Protein AF-A0A2A2S150-F1 (afdb_monomer)

Sequence (73 aa):
MEANGGFSIIKNEHALPGLFVIPRWDEEIYGRLQKSDEMMACENCGLALKKPFDVNSRECPSCGHVKWTLGVY

pLDDT: mean 88.81, std 10.24, range [43.38, 96.94]

Structure (mmCIF, N/CA/C/O backbone):
data_AF-A0A2A2S150-F1
#
_entry.id   AF-A0A2A2S150-F1
#
loop_
_atom_site.group_PDB
_atom_site.id
_atom_site.type_symbol
_atom_site.label_atom_id
_atom_site.label_alt_id
_atom_site.label_comp_id
_atom_site.label_asym_id
_atom_site.label_entity_id
_atom_site.label_seq_id
_atom_site.pdbx_PDB_ins_code
_atom_site.Cartn_x
_atom_site.Cartn_y
_atom_site.Cartn_z
_atom_site.occupancy
_atom_site.B_iso_or_equiv
_atom_site.auth_seq_id
_atom_site.auth_comp_id
_atom_site.auth_asym_id
_atom_site.auth_atom_id
_atom_site.pdbx_PDB_model_num
ATOM 1 N N . MET A 1 1 ? 16.372 -32.718 9.477 1.00 43.38 1 MET A N 1
ATOM 2 C CA . MET A 1 1 ? 16.367 -31.288 9.100 1.00 43.38 1 MET A CA 1
ATOM 3 C C . MET A 1 1 ? 14.957 -30.783 9.325 1.00 43.38 1 MET A C 1
ATOM 5 O O . MET A 1 1 ? 14.026 -31.460 8.912 1.00 43.38 1 MET A O 1
ATOM 9 N N . GLU A 1 2 ? 14.816 -29.738 10.132 1.00 47.69 2 GLU A N 1
ATOM 10 C CA . GLU A 1 2 ? 13.626 -29.480 10.948 1.00 47.69 2 GLU A CA 1
ATOM 11 C C . GLU A 1 2 ? 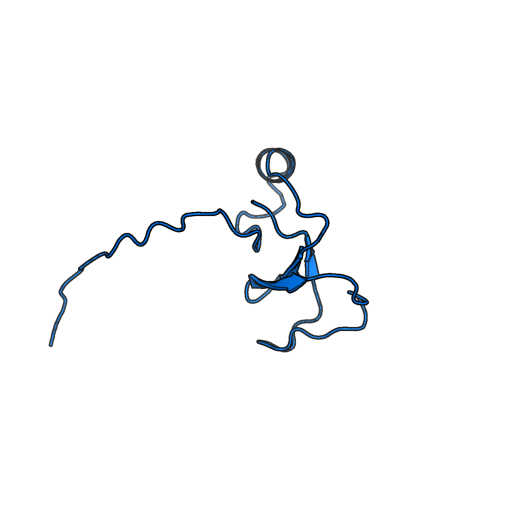12.387 -29.076 10.139 1.00 47.69 2 GLU A C 1
ATOM 13 O O . GLU A 1 2 ? 12.365 -28.047 9.474 1.00 47.69 2 GLU A O 1
ATOM 18 N N . ALA A 1 3 ? 11.336 -29.889 10.256 1.00 57.44 3 ALA A N 1
ATOM 19 C CA . ALA A 1 3 ? 9.960 -29.556 9.913 1.00 57.44 3 ALA A CA 1
ATOM 20 C C . ALA A 1 3 ? 9.189 -29.327 11.222 1.00 57.44 3 ALA A C 1
ATOM 22 O O . ALA A 1 3 ? 8.362 -30.144 11.618 1.00 57.44 3 ALA A O 1
ATOM 23 N N . ASN A 1 4 ? 9.522 -28.261 11.951 1.00 67.50 4 ASN A N 1
ATOM 24 C CA . ASN A 1 4 ? 8.779 -27.879 13.148 1.00 67.50 4 ASN A CA 1
ATOM 25 C C . ASN A 1 4 ? 7.957 -26.629 12.819 1.00 67.50 4 ASN A C 1
ATOM 27 O O . ASN A 1 4 ? 8.506 -25.542 12.658 1.00 67.50 4 ASN A O 1
ATOM 31 N N . GLY A 1 5 ? 6.647 -26.807 12.635 1.00 72.69 5 GLY A N 1
ATOM 32 C CA . GLY A 1 5 ? 5.685 -25.761 12.268 1.00 72.69 5 GLY A CA 1
ATOM 33 C C . GLY A 1 5 ? 5.363 -24.809 13.421 1.00 72.69 5 GLY A C 1
ATOM 34 O O . GLY A 1 5 ? 4.196 -24.601 13.744 1.00 72.69 5 GLY A O 1
ATOM 35 N N . GLY A 1 6 ? 6.388 -24.268 14.077 1.00 77.56 6 GLY A N 1
ATOM 36 C CA . GLY A 1 6 ? 6.224 -23.292 15.144 1.00 77.56 6 GLY A CA 1
ATOM 37 C C . GLY A 1 6 ? 5.723 -21.965 14.582 1.00 77.56 6 GLY A C 1
ATOM 38 O O . GLY A 1 6 ? 6.450 -21.275 13.872 1.00 77.56 6 GLY A O 1
ATOM 39 N N . PHE A 1 7 ? 4.487 -21.598 14.914 1.00 79.81 7 PHE A N 1
ATOM 40 C CA . PHE A 1 7 ? 3.954 -20.269 14.632 1.00 79.81 7 PHE A CA 1
ATOM 41 C C . PHE A 1 7 ? 4.172 -19.366 15.845 1.00 79.81 7 PHE A C 1
ATOM 43 O O . PHE A 1 7 ? 3.738 -19.684 16.952 1.00 79.81 7 PHE A O 1
ATOM 50 N N . SER A 1 8 ? 4.808 -18.218 15.623 1.00 81.12 8 SER A N 1
ATOM 51 C CA . SER A 1 8 ? 4.929 -17.160 16.626 1.00 81.12 8 SER A CA 1
ATOM 52 C C . SER A 1 8 ? 3.911 -16.067 16.330 1.00 81.12 8 SER A C 1
ATOM 54 O O . SER A 1 8 ? 3.894 -15.508 15.236 1.00 81.12 8 SER A O 1
ATOM 56 N N . ILE A 1 9 ? 3.072 -15.746 17.314 1.00 82.12 9 ILE A N 1
ATOM 57 C CA . ILE A 1 9 ? 2.142 -14.618 17.230 1.00 82.12 9 ILE A CA 1
ATOM 58 C C . ILE A 1 9 ? 2.835 -13.402 17.835 1.00 82.12 9 ILE A C 1
ATOM 60 O O . ILE A 1 9 ? 3.009 -13.319 19.050 1.00 82.12 9 ILE A O 1
ATOM 64 N N . ILE A 1 10 ? 3.213 -12.449 16.988 1.00 82.31 10 ILE A N 1
ATOM 65 C CA . ILE A 1 10 ? 3.705 -11.143 17.425 1.00 82.31 10 ILE A CA 1
ATOM 66 C C . ILE A 1 10 ? 2.527 -10.174 17.397 1.00 82.31 10 ILE A C 1
ATOM 68 O O . ILE A 1 10 ? 1.947 -9.920 16.342 1.00 82.31 10 ILE A O 1
ATOM 72 N N . LYS A 1 11 ? 2.146 -9.650 18.563 1.00 79.62 11 LYS A N 1
ATOM 73 C CA . LYS A 1 11 ? 1.130 -8.598 18.647 1.00 79.62 11 LYS A CA 1
ATOM 74 C C . LYS A 1 11 ? 1.794 -7.262 18.338 1.00 79.62 11 LYS A C 1
ATOM 76 O O . LYS A 1 11 ? 2.692 -6.853 19.064 1.00 79.62 11 LYS A O 1
ATOM 81 N N . ASN A 1 12 ? 1.331 -6.587 17.291 1.00 80.81 12 ASN A N 1
ATOM 82 C CA . ASN A 1 12 ? 1.602 -5.164 17.130 1.00 80.81 12 ASN A CA 1
ATOM 83 C C . ASN A 1 12 ? 0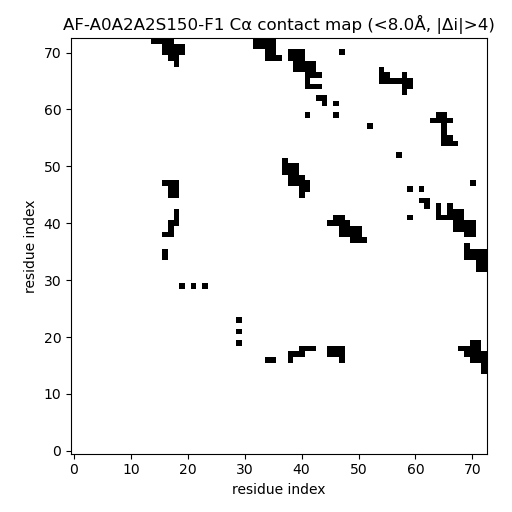.674 -4.383 18.062 1.00 80.81 12 ASN A C 1
ATOM 85 O O . ASN A 1 12 ? -0.537 -4.591 18.040 1.00 80.81 12 ASN A O 1
ATOM 89 N N . GLU A 1 13 ? 1.241 -3.488 18.868 1.00 81.75 13 GLU A N 1
ATOM 90 C CA . GLU A 1 13 ? 0.472 -2.627 19.779 1.00 81.75 13 GLU A CA 1
ATOM 91 C C . GLU A 1 13 ? -0.406 -1.625 19.013 1.00 81.75 13 GLU A C 1
ATOM 93 O O . GLU A 1 13 ? -1.484 -1.256 19.476 1.00 81.75 13 GLU A O 1
ATOM 98 N N . HIS A 1 14 ? 0.021 -1.237 17.806 1.00 84.31 14 HIS A N 1
ATOM 99 C CA . HIS A 1 14 ? -0.692 -0.310 16.933 1.00 84.31 14 HIS A CA 1
ATOM 100 C C . HIS A 1 14 ? -0.810 -0.878 15.516 1.00 84.31 14 HIS A C 1
ATOM 102 O O . HIS A 1 14 ? 0.180 -1.326 14.933 1.00 84.31 14 HIS A O 1
ATOM 108 N N . ALA A 1 15 ? -2.018 -0.838 14.949 1.00 83.00 15 ALA A N 1
ATOM 109 C CA . ALA A 1 15 ? -2.237 -1.171 13.546 1.00 83.00 15 ALA A CA 1
ATOM 110 C C . ALA A 1 15 ? -1.512 -0.148 12.656 1.00 83.00 15 ALA A C 1
ATOM 112 O O . ALA A 1 15 ? -1.695 1.062 12.807 1.00 83.00 15 ALA A O 1
ATOM 113 N N . LEU A 1 16 ? -0.672 -0.639 11.744 1.00 88.88 16 LEU A N 1
ATOM 114 C CA . LEU A 1 16 ? 0.042 0.190 10.778 1.00 88.88 16 LEU A CA 1
ATOM 115 C C . LEU A 1 16 ? -0.677 0.115 9.430 1.00 88.88 16 LEU A C 1
ATOM 117 O O . LEU A 1 16 ? -0.986 -0.991 8.986 1.00 88.88 16 LEU A O 1
ATOM 121 N N . PRO A 1 17 ? -0.911 1.253 8.759 1.00 92.69 17 PRO A N 1
ATOM 122 C CA . PRO A 1 17 ? -1.581 1.247 7.473 1.00 92.69 17 PRO A CA 1
ATOM 123 C C . PRO A 1 17 ? -0.673 0.627 6.408 1.00 92.69 17 PRO A C 1
ATOM 125 O O . PRO A 1 17 ? 0.507 0.974 6.299 1.00 92.69 17 PRO A O 1
ATOM 128 N N . GLY A 1 18 ? -1.231 -0.273 5.604 1.00 93.56 18 GLY A N 1
ATOM 129 C CA . GLY A 1 18 ? -0.482 -1.062 4.628 1.00 93.56 18 GLY A CA 1
ATOM 130 C C . GLY A 1 18 ? -1.244 -1.306 3.331 1.00 93.56 18 GLY A C 1
ATO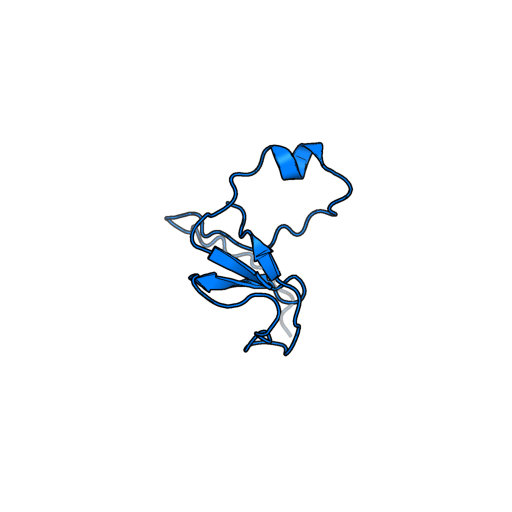M 131 O O . GLY A 1 18 ? -2.249 -0.659 3.043 1.00 93.56 18 GLY A O 1
ATOM 132 N N . LEU A 1 19 ? -0.744 -2.231 2.513 1.00 95.19 19 LEU A N 1
ATOM 133 C CA . LEU A 1 19 ? -1.393 -2.599 1.257 1.00 95.19 19 LEU A CA 1
ATOM 134 C C . LEU A 1 19 ? -2.686 -3.379 1.515 1.00 95.19 19 LEU A C 1
ATOM 136 O O . LEU A 1 19 ? -2.689 -4.375 2.234 1.00 95.19 19 LEU A O 1
ATOM 140 N N . PHE A 1 20 ? -3.764 -2.974 0.849 1.00 94.50 20 PHE A N 1
ATOM 141 C CA . PHE A 1 20 ? -4.963 -3.794 0.740 1.00 94.50 20 PHE A CA 1
ATOM 142 C C . PHE A 1 20 ? -4.693 -4.979 -0.195 1.00 94.50 20 PHE A C 1
ATOM 144 O O . PHE A 1 20 ? -4.543 -4.797 -1.402 1.00 94.50 20 PHE A O 1
ATOM 151 N N . VAL A 1 21 ? -4.595 -6.184 0.368 1.00 91.31 21 VAL A N 1
ATOM 152 C CA . VAL A 1 21 ? -4.230 -7.408 -0.375 1.00 91.31 21 VAL A CA 1
ATOM 153 C C . VAL A 1 21 ? -5.427 -8.170 -0.942 1.00 91.31 21 VAL A C 1
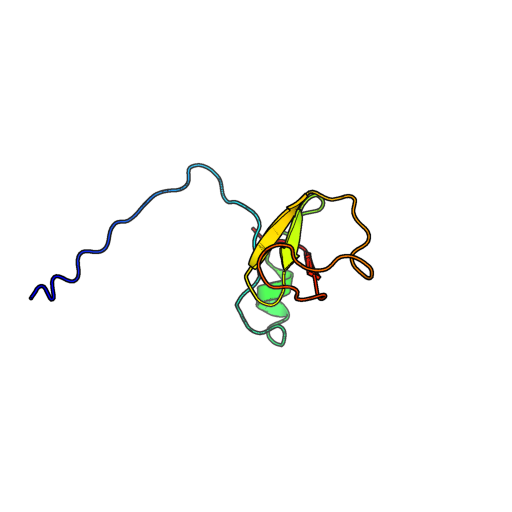ATOM 155 O O . VAL A 1 21 ? -5.255 -9.059 -1.773 1.00 91.31 21 VAL A O 1
ATOM 158 N N . ILE A 1 22 ? -6.641 -7.845 -0.496 1.00 91.25 22 ILE A N 1
ATOM 159 C CA . ILE A 1 22 ? -7.863 -8.445 -1.034 1.00 91.25 22 ILE A CA 1
ATOM 160 C C . ILE A 1 22 ? -8.131 -7.828 -2.416 1.00 91.25 22 ILE A C 1
ATOM 162 O O . ILE A 1 22 ? -7.840 -6.647 -2.628 1.00 91.25 22 ILE A O 1
ATOM 166 N N . PRO A 1 23 ? -8.647 -8.590 -3.394 1.00 89.56 23 PRO A N 1
ATOM 167 C CA . PRO A 1 23 ? -8.811 -8.051 -4.733 1.00 89.56 23 PRO A CA 1
ATOM 168 C C . PRO A 1 23 ? -9.800 -6.876 -4.756 1.00 89.56 23 PRO A C 1
ATOM 170 O O . PRO A 1 23 ? -10.866 -6.920 -4.144 1.00 89.56 23 PRO A O 1
ATOM 173 N N . ARG A 1 24 ? -9.463 -5.824 -5.513 1.00 86.19 24 ARG A N 1
ATOM 174 C CA . ARG A 1 24 ? -10.207 -4.550 -5.514 1.00 86.19 24 ARG A CA 1
ATOM 175 C C . ARG A 1 24 ? -11.633 -4.617 -6.058 1.00 86.19 24 ARG A C 1
ATOM 177 O O . ARG A 1 24 ? -12.377 -3.667 -5.862 1.00 86.19 24 ARG A O 1
ATOM 184 N N . TRP A 1 25 ? -12.007 -5.704 -6.733 1.00 89.38 25 TRP A N 1
ATOM 185 C CA . TRP A 1 25 ? -13.387 -5.920 -7.181 1.00 89.38 25 TRP A CA 1
ATOM 186 C C . TRP A 1 25 ? -14.377 -6.077 -6.019 1.00 89.38 25 TRP A C 1
ATOM 188 O O . TRP A 1 25 ? -15.581 -5.970 -6.219 1.00 89.38 25 TRP A O 1
ATOM 198 N N . ASP A 1 26 ? -13.873 -6.303 -4.805 1.00 90.56 26 ASP A N 1
ATOM 199 C CA . ASP A 1 26 ? -14.662 -6.393 -3.591 1.00 90.56 26 ASP A CA 1
ATOM 200 C C . ASP A 1 26 ? -14.723 -4.999 -2.971 1.00 90.56 26 ASP A C 1
ATOM 202 O O . ASP A 1 26 ? -14.049 -4.654 -1.993 1.00 90.56 26 ASP A O 1
ATOM 206 N N . GLU A 1 27 ? -15.487 -4.147 -3.650 1.00 91.38 27 GLU A N 1
ATOM 207 C CA . GLU A 1 27 ? -15.665 -2.748 -3.276 1.00 91.38 27 GLU A CA 1
ATOM 208 C C . GLU 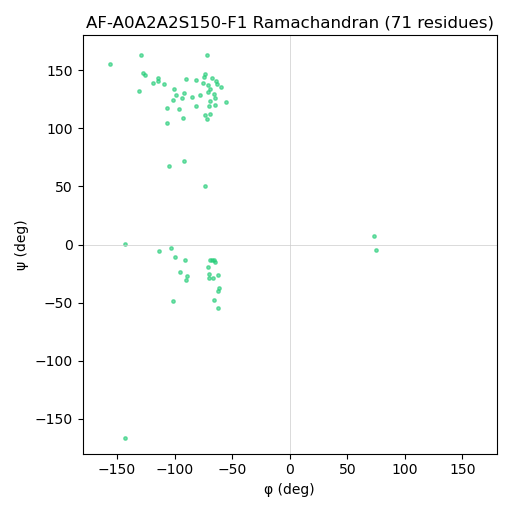A 1 27 ? -16.329 -2.616 -1.901 1.00 91.38 27 GLU A C 1
ATOM 210 O O . GLU A 1 27 ? -16.087 -1.638 -1.194 1.00 91.38 27 GLU A O 1
ATOM 215 N N . GLU A 1 28 ? -17.113 -3.619 -1.488 1.00 94.50 28 GLU A N 1
ATOM 216 C CA . GLU A 1 28 ? -17.725 -3.672 -0.164 1.00 94.50 28 GLU A CA 1
ATOM 217 C C . GLU A 1 28 ? -16.653 -3.729 0.929 1.00 94.50 28 GLU A C 1
ATOM 219 O O . GLU A 1 28 ? -16.644 -2.888 1.835 1.00 94.50 28 GLU A O 1
ATOM 224 N N . ILE A 1 29 ? -15.730 -4.694 0.848 1.00 92.44 29 ILE A N 1
ATOM 225 C CA . ILE A 1 29 ? -14.659 -4.830 1.838 1.00 92.44 29 ILE A CA 1
ATOM 226 C C . ILE A 1 29 ? -13.731 -3.617 1.771 1.00 92.44 29 ILE A C 1
ATOM 228 O O . ILE A 1 29 ? -13.434 -3.010 2.802 1.00 92.44 29 ILE A O 1
ATOM 232 N N . TYR A 1 30 ? -13.305 -3.221 0.570 1.00 91.62 30 TYR A N 1
ATOM 233 C CA . TYR A 1 30 ? -12.401 -2.083 0.414 1.00 91.62 30 TYR A CA 1
ATOM 234 C C . TYR A 1 30 ? -13.015 -0.777 0.939 1.00 91.62 30 TYR A C 1
ATOM 236 O O . TYR A 1 30 ? -12.328 0.044 1.554 1.00 91.62 30 TYR A O 1
ATOM 244 N N . GLY A 1 31 ? -14.319 -0.577 0.739 1.00 92.12 31 GLY A N 1
ATOM 245 C CA . GLY A 1 31 ? -15.066 0.581 1.218 1.00 92.12 31 GLY A CA 1
ATOM 246 C C . GLY A 1 31 ? -15.079 0.699 2.742 1.00 92.12 31 GLY A C 1
ATOM 247 O O . GLY A 1 31 ? -14.892 1.801 3.257 1.00 92.12 31 GLY A O 1
ATOM 248 N N . ARG A 1 32 ? -15.215 -0.429 3.451 1.00 93.81 32 ARG A N 1
ATOM 249 C CA . ARG A 1 32 ? -15.289 -0.492 4.923 1.00 93.81 32 ARG A CA 1
ATOM 250 C C . ARG A 1 32 ? -13.976 -0.172 5.634 1.00 93.81 32 ARG A C 1
ATOM 252 O O . ARG A 1 32 ? -14.011 0.254 6.785 1.00 93.81 32 ARG A O 1
ATOM 259 N N . LEU A 1 33 ? -12.835 -0.379 4.981 1.00 92.31 33 LEU A N 1
ATOM 260 C CA . LEU A 1 33 ? -11.534 -0.140 5.603 1.00 92.31 33 LEU A CA 1
ATOM 261 C C . LEU A 1 33 ? -11.207 1.352 5.695 1.00 92.31 33 LEU A C 1
ATOM 263 O O . LEU A 1 33 ? -11.403 2.116 4.740 1.00 92.31 33 LEU A O 1
ATOM 267 N N . GLN A 1 34 ? -10.644 1.755 6.834 1.00 94.06 34 GLN A N 1
ATOM 268 C CA . GLN A 1 34 ? -10.141 3.107 7.032 1.00 94.06 34 GLN A CA 1
ATOM 269 C C . GLN A 1 34 ? -8.895 3.315 6.166 1.00 94.06 34 GLN A C 1
ATOM 271 O O . GLN A 1 34 ? -7.917 2.577 6.272 1.00 94.06 34 GLN A O 1
ATOM 276 N N . LYS A 1 35 ? -8.926 4.339 5.309 1.00 94.56 35 LYS A N 1
ATOM 277 C CA . LYS A 1 35 ? -7.786 4.731 4.472 1.00 94.56 35 LYS A CA 1
ATOM 278 C C . LYS A 1 35 ? -6.939 5.759 5.220 1.00 94.56 35 LYS A C 1
ATOM 280 O O . LYS A 1 35 ? -7.475 6.602 5.929 1.00 94.56 35 LYS A O 1
ATOM 285 N N . SER A 1 36 ? -5.624 5.678 5.071 1.00 94.31 36 SER A N 1
ATOM 286 C CA . SER A 1 36 ? -4.678 6.599 5.693 1.00 94.31 36 SER A CA 1
ATOM 287 C C . SER A 1 36 ? -4.498 7.856 4.846 1.00 94.31 36 SER A C 1
ATOM 289 O O . SER A 1 36 ? -4.129 7.784 3.670 1.00 94.31 36 SER A O 1
ATOM 291 N N . ASP A 1 37 ? -4.685 9.022 5.457 1.00 92.31 37 ASP A N 1
ATOM 292 C CA . ASP A 1 37 ? -4.368 10.306 4.829 1.00 92.31 37 ASP A CA 1
ATOM 293 C C . ASP A 1 37 ? -2.854 10.518 4.687 1.00 92.31 37 ASP A C 1
ATOM 295 O O . ASP A 1 37 ? -2.399 11.134 3.720 1.00 92.31 37 ASP A O 1
ATOM 299 N N . GLU A 1 38 ? -2.060 9.934 5.585 1.00 94.06 38 GLU A N 1
ATOM 300 C CA . GLU A 1 38 ? -0.617 10.172 5.694 1.00 94.06 38 GLU A CA 1
ATOM 301 C C . GLU A 1 38 ? 0.239 9.143 4.953 1.00 94.06 38 GLU A C 1
ATOM 303 O O . GLU A 1 38 ? 1.377 9.447 4.601 1.00 94.06 38 GLU A O 1
ATOM 308 N N . MET A 1 39 ? -0.275 7.935 4.707 1.00 94.88 39 MET A N 1
ATOM 309 C CA . MET A 1 39 ? 0.528 6.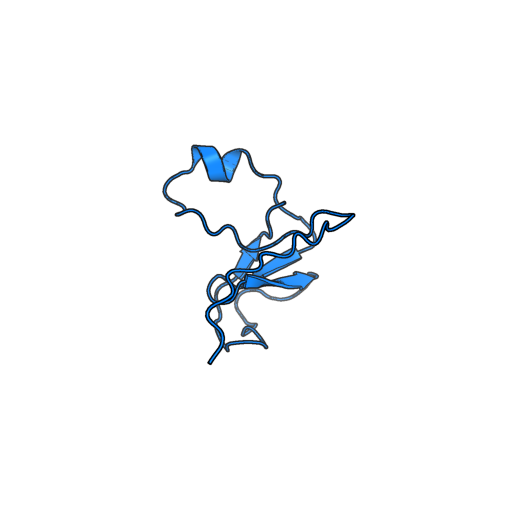808 4.222 1.00 94.88 39 MET A CA 1
ATOM 310 C C . MET A 1 39 ? 0.064 6.306 2.852 1.00 94.88 39 MET A C 1
ATOM 312 O O . MET A 1 39 ? -1.128 6.158 2.584 1.00 94.88 39 MET A O 1
ATOM 316 N N . MET A 1 40 ? 1.032 5.996 1.992 1.00 95.56 40 MET A N 1
ATOM 317 C CA . MET A 1 40 ? 0.836 5.298 0.720 1.00 95.56 40 MET A CA 1
ATOM 318 C C . MET A 1 40 ? 1.527 3.942 0.770 1.00 95.56 40 MET A C 1
ATOM 320 O O . MET A 1 40 ? 2.651 3.860 1.255 1.00 95.56 40 MET A O 1
ATOM 324 N N . ALA A 1 41 ? 0.904 2.911 0.213 1.00 95.56 41 ALA A N 1
ATOM 325 C CA . ALA A 1 41 ? 1.471 1.580 0.055 1.00 95.56 41 ALA A CA 1
ATOM 326 C C . ALA A 1 41 ? 1.774 1.283 -1.420 1.00 95.56 41 ALA A C 1
ATOM 328 O O . ALA A 1 41 ? 0.982 1.600 -2.308 1.00 95.56 41 ALA A O 1
ATOM 329 N N . CYS A 1 42 ? 2.922 0.662 -1.686 1.00 95.62 42 CYS A N 1
ATOM 330 C CA . CYS A 1 42 ? 3.259 0.135 -3.007 1.00 95.62 42 CYS A CA 1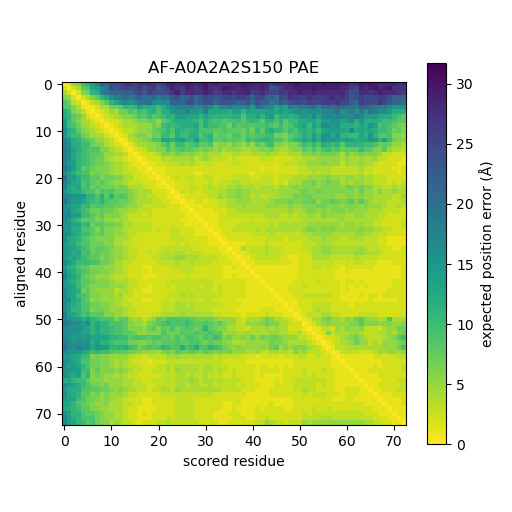
ATOM 331 C C . CYS A 1 42 ? 2.318 -1.022 -3.366 1.00 95.62 42 CYS A C 1
ATOM 333 O O . CYS A 1 42 ? 2.202 -1.971 -2.591 1.00 95.62 42 CYS A O 1
ATOM 335 N N . GLU A 1 43 ? 1.706 -0.988 -4.552 1.00 94.75 43 GLU A N 1
ATOM 336 C CA . GLU A 1 43 ? 0.763 -2.033 -4.991 1.00 94.75 43 GLU A CA 1
ATOM 337 C C . GLU A 1 43 ? 1.425 -3.389 -5.278 1.00 94.75 43 GLU A C 1
ATOM 339 O O . GLU A 1 43 ? 0.732 -4.393 -5.405 1.00 94.75 43 GLU A O 1
ATOM 344 N N . ASN A 1 44 ? 2.757 -3.429 -5.367 1.00 95.19 44 ASN A N 1
ATOM 345 C CA . ASN A 1 44 ? 3.507 -4.641 -5.691 1.00 95.19 44 ASN A CA 1
ATOM 346 C C . ASN A 1 44 ? 4.138 -5.317 -4.464 1.00 95.19 44 ASN A C 1
ATOM 348 O O . ASN A 1 44 ? 4.019 -6.526 -4.305 1.00 95.19 44 ASN A O 1
ATOM 352 N N . CYS A 1 45 ? 4.828 -4.562 -3.600 1.00 95.31 45 CYS A N 1
ATOM 353 C CA . CYS A 1 45 ? 5.544 -5.137 -2.450 1.00 95.31 45 CYS A CA 1
ATOM 354 C C . CYS A 1 45 ? 4.975 -4.738 -1.084 1.00 95.31 45 CYS A C 1
ATOM 356 O O . CYS A 1 45 ? 5.464 -5.205 -0.060 1.00 95.31 45 CYS A O 1
ATOM 358 N N . GLY A 1 46 ? 3.984 -3.846 -1.047 1.00 94.81 46 GLY A N 1
ATOM 359 C 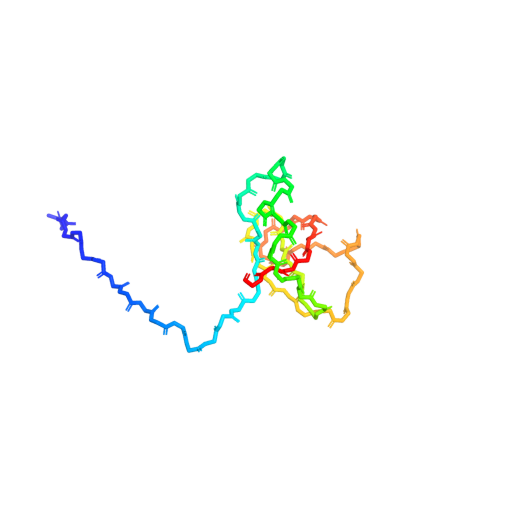CA . GLY A 1 46 ? 3.353 -3.403 0.192 1.00 94.81 46 GLY A CA 1
ATOM 360 C C . GLY A 1 46 ? 4.179 -2.461 1.066 1.00 94.81 46 GLY A C 1
ATOM 361 O O . GLY A 1 46 ? 3.726 -2.123 2.157 1.00 94.81 46 GLY A O 1
ATOM 362 N N . LEU A 1 47 ? 5.346 -1.985 0.603 1.00 95.62 47 LEU A N 1
ATOM 363 C CA . LEU A 1 47 ? 6.099 -0.947 1.312 1.00 95.62 47 LEU A CA 1
ATOM 364 C C . LEU A 1 47 ? 5.213 0.286 1.533 1.00 95.62 47 LEU A C 1
ATOM 366 O O . LEU A 1 47 ? 4.743 0.881 0.561 1.00 95.62 47 LEU A O 1
ATOM 370 N N . ALA A 1 48 ? 5.044 0.681 2.795 1.00 94.94 48 ALA A N 1
ATOM 371 C CA . ALA A 1 48 ? 4.287 1.862 3.184 1.00 94.94 48 ALA A CA 1
ATOM 372 C C . ALA A 1 48 ? 5.222 3.052 3.463 1.00 94.94 48 ALA A C 1
ATOM 374 O O . ALA A 1 48 ? 6.172 2.932 4.236 1.00 94.94 48 ALA A O 1
ATOM 375 N N . LEU A 1 49 ? 4.955 4.207 2.849 1.00 95.06 49 LEU A N 1
ATOM 376 C CA . LEU A 1 49 ? 5.719 5.448 3.013 1.00 95.06 49 LEU A CA 1
ATOM 377 C C . LEU A 1 49 ? 4.806 6.621 3.380 1.00 95.06 49 LEU A C 1
ATOM 379 O O . LEU A 1 49 ? 3.675 6.711 2.900 1.00 95.06 49 LEU A O 1
ATOM 383 N N . LYS A 1 50 ? 5.339 7.558 4.171 1.00 94.38 50 LYS A N 1
ATOM 384 C CA . LYS A 1 50 ? 4.670 8.827 4.487 1.00 94.38 50 LYS A CA 1
ATOM 385 C C . LYS A 1 50 ? 4.641 9.760 3.275 1.00 94.38 50 LYS A C 1
ATOM 387 O O . LYS A 1 50 ? 5.649 9.925 2.586 1.00 94.38 50 LYS A O 1
ATOM 392 N N . LYS A 1 51 ? 3.497 10.403 3.057 1.00 88.38 51 LYS A N 1
ATOM 393 C CA . LYS A 1 51 ? 3.316 11.595 2.217 1.00 88.38 51 LYS A CA 1
ATOM 394 C C . LYS A 1 51 ? 3.929 12.834 2.909 1.00 88.38 51 LYS A C 1
ATOM 396 O O . LYS A 1 51 ? 4.128 12.802 4.122 1.00 88.38 51 LYS A O 1
ATOM 401 N N . PRO A 1 52 ? 4.186 13.939 2.181 1.00 89.00 52 PRO A N 1
ATOM 402 C CA . PRO A 1 52 ? 3.951 14.133 0.750 1.00 89.00 52 PRO A CA 1
ATOM 403 C C . PRO A 1 52 ? 5.058 13.541 -0.130 1.00 89.00 52 PRO A C 1
ATOM 405 O O . PRO A 1 52 ? 6.244 13.640 0.172 1.00 89.00 52 PRO A O 1
ATOM 408 N N . PHE A 1 53 ? 4.657 12.952 -1.256 1.00 88.00 53 PHE A N 1
ATOM 409 C CA . PHE A 1 53 ? 5.512 12.714 -2.417 1.00 88.00 53 PHE A CA 1
ATOM 410 C C . PHE A 1 53 ? 4.646 12.599 -3.671 1.00 88.00 53 PHE A C 1
ATOM 412 O O . PHE A 1 53 ? 3.467 12.255 -3.576 1.00 88.00 53 PHE A O 1
ATOM 419 N N . ASP A 1 54 ? 5.227 12.883 -4.837 1.00 86.00 54 ASP A N 1
ATOM 420 C CA . ASP A 1 54 ? 4.517 12.709 -6.099 1.00 86.00 54 ASP A CA 1
ATOM 421 C C . ASP A 1 54 ? 4.400 11.218 -6.434 1.00 86.00 54 ASP A C 1
ATOM 423 O O . ASP A 1 54 ? 5.394 10.539 -6.691 1.00 86.00 54 ASP A O 1
ATOM 427 N N . VAL A 1 55 ? 3.175 10.699 -6.385 1.00 82.19 55 VAL A N 1
ATOM 428 C CA . VAL A 1 55 ? 2.882 9.267 -6.560 1.00 82.19 55 VAL A CA 1
ATOM 429 C C . VAL A 1 55 ? 3.082 8.795 -7.999 1.00 82.19 55 VAL A C 1
ATOM 431 O O . VAL A 1 55 ? 3.245 7.602 -8.216 1.00 82.19 55 VAL A O 1
ATOM 434 N N . ASN A 1 56 ? 3.088 9.716 -8.967 1.00 82.94 56 ASN A N 1
ATOM 435 C CA . ASN A 1 56 ? 3.263 9.396 -10.382 1.00 82.94 56 ASN A CA 1
ATOM 436 C C . ASN A 1 56 ? 4.740 9.380 -10.799 1.00 82.94 56 ASN A C 1
ATOM 438 O O . ASN A 1 56 ? 5.102 8.666 -11.729 1.00 82.94 56 ASN A O 1
ATOM 442 N N . SER A 1 57 ? 5.590 10.142 -10.110 1.00 85.06 57 SER A N 1
ATOM 443 C CA . SER A 1 57 ? 7.016 10.289 -10.436 1.00 85.06 57 SER A CA 1
ATOM 444 C C . SER A 1 57 ? 7.941 9.493 -9.516 1.00 85.06 57 SER A C 1
ATOM 446 O O . SER A 1 57 ? 9.157 9.528 -9.697 1.00 85.06 57 SER A O 1
ATOM 448 N N . ARG A 1 58 ? 7.405 8.806 -8.498 1.00 90.50 58 ARG A N 1
ATOM 449 C CA . ARG A 1 58 ? 8.211 8.077 -7.513 1.00 90.50 58 ARG A CA 1
ATOM 450 C C . ARG A 1 58 ? 8.140 6.569 -7.718 1.00 90.50 58 ARG A C 1
ATOM 452 O O . ARG A 1 58 ? 7.102 5.953 -7.504 1.00 90.50 58 ARG A O 1
ATOM 459 N N . GLU A 1 59 ? 9.279 5.958 -8.009 1.00 96.00 59 GLU A N 1
ATOM 460 C CA . GLU A 1 59 ? 9.456 4.507 -7.942 1.00 96.00 59 GLU A CA 1
ATOM 461 C C . GLU A 1 59 ? 9.541 4.023 -6.487 1.00 96.00 59 GLU A C 1
ATOM 463 O O . GLU A 1 59 ? 10.056 4.703 -5.592 1.00 96.00 59 GLU A O 1
ATOM 468 N N . CYS A 1 60 ? 9.038 2.819 -6.231 1.00 96.00 60 CYS A N 1
ATOM 469 C CA . CYS A 1 60 ? 9.161 2.169 -4.938 1.00 96.00 60 CYS A CA 1
ATOM 470 C C . CYS A 1 60 ? 10.636 1.862 -4.638 1.00 96.00 60 CYS A C 1
ATOM 472 O O . CYS A 1 60 ? 11.230 1.051 -5.347 1.00 96.00 60 CYS A O 1
ATOM 474 N N . PRO A 1 61 ? 11.227 2.388 -3.549 1.00 95.69 61 PRO A N 1
ATOM 475 C CA . PRO A 1 61 ? 12.637 2.143 -3.239 1.00 95.69 61 PRO A CA 1
ATOM 476 C C . PRO A 1 61 ? 12.932 0.682 -2.864 1.00 95.69 61 PRO A C 1
ATOM 478 O O . PRO A 1 61 ? 14.089 0.286 -2.819 1.00 95.69 61 PRO A O 1
ATOM 481 N N . SER A 1 62 ? 11.899 -0.123 -2.585 1.00 96.62 62 SER A N 1
ATOM 482 C CA . SER A 1 62 ? 12.047 -1.546 -2.265 1.00 96.62 62 SER A CA 1
ATOM 483 C C . SER A 1 62 ? 11.983 -2.460 -3.492 1.00 96.62 62 SER A C 1
ATOM 485 O O . SER A 1 62 ? 12.593 -3.524 -3.455 1.00 96.62 62 SER A O 1
ATOM 487 N N . CYS A 1 63 ? 11.244 -2.101 -4.548 1.00 96.94 63 CYS A N 1
ATOM 488 C CA . CYS A 1 63 ? 11.022 -3.008 -5.687 1.00 96.94 63 CYS A CA 1
ATOM 489 C C . CYS A 1 63 ? 10.986 -2.344 -7.074 1.00 96.94 63 CYS A C 1
ATOM 491 O O . CYS A 1 63 ? 10.753 -3.037 -8.058 1.00 96.94 63 CYS A O 1
ATOM 493 N N . GLY A 1 64 ? 11.156 -1.024 -7.174 1.00 96.38 64 GLY A N 1
ATOM 494 C CA . GLY A 1 64 ? 11.104 -0.263 -8.431 1.00 96.38 64 GLY A CA 1
ATOM 495 C C . GLY A 1 64 ? 9.699 -0.043 -9.011 1.00 96.38 64 GLY A C 1
ATOM 496 O O . GLY A 1 64 ? 9.544 0.660 -10.000 1.00 96.38 64 GLY A O 1
ATOM 497 N N . HIS A 1 65 ? 8.644 -0.611 -8.417 1.00 96.25 65 HIS A N 1
ATOM 498 C CA . HIS A 1 65 ? 7.284 -0.441 -8.937 1.00 96.25 65 HIS A CA 1
ATOM 499 C C . HIS A 1 65 ? 6.782 1.004 -8.787 1.00 96.25 65 HIS A C 1
ATOM 501 O O . HIS A 1 65 ? 7.045 1.650 -7.777 1.00 96.25 65 HIS A O 1
ATOM 507 N N . VAL A 1 66 ? 6.023 1.498 -9.766 1.00 94.94 66 VAL A N 1
ATOM 508 C CA . VAL A 1 66 ? 5.593 2.911 -9.833 1.00 94.94 66 VAL A CA 1
ATOM 509 C C . VAL A 1 66 ? 4.170 3.162 -9.339 1.00 94.94 66 VAL A C 1
ATOM 511 O O . VAL A 1 66 ? 3.770 4.309 -9.188 1.00 94.94 66 VAL A O 1
ATOM 514 N N . LYS A 1 67 ? 3.378 2.111 -9.100 1.00 94.44 67 LYS A N 1
ATOM 515 C CA . LYS A 1 67 ? 1.991 2.266 -8.646 1.00 94.44 67 LYS A CA 1
ATOM 516 C C . LYS A 1 67 ? 1.886 2.254 -7.126 1.00 94.44 67 LYS A C 1
ATOM 518 O O . LYS A 1 67 ? 2.387 1.345 -6.455 1.00 94.44 67 LYS A O 1
ATOM 523 N N . TRP A 1 68 ? 1.177 3.252 -6.613 1.00 95.44 68 TRP A N 1
ATOM 524 C CA . TRP A 1 68 ? 0.934 3.471 -5.194 1.00 95.44 68 TRP A CA 1
ATOM 525 C C . TRP A 1 68 ? -0.561 3.592 -4.920 1.00 95.44 68 TRP A C 1
ATOM 527 O O . TRP A 1 68 ? -1.305 4.181 -5.699 1.00 95.44 68 TRP A O 1
ATOM 537 N N . THR A 1 69 ? -0.986 3.110 -3.757 1.00 94.25 69 THR A N 1
ATOM 538 C CA . THR A 1 69 ? -2.356 3.238 -3.253 1.00 94.25 69 THR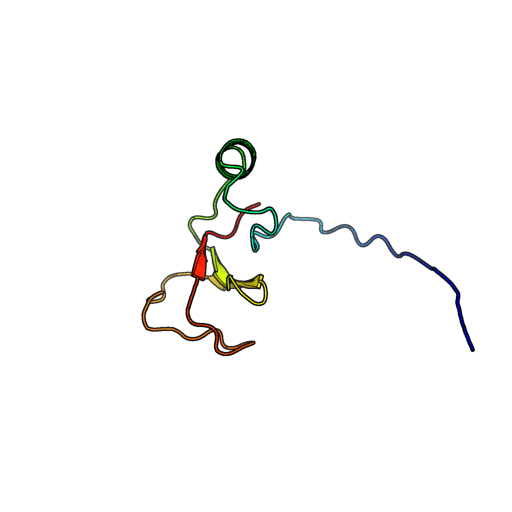 A CA 1
ATOM 539 C C . THR A 1 69 ? -2.367 3.778 -1.829 1.00 94.25 69 THR A C 1
ATOM 541 O O . THR A 1 69 ? -1.338 3.754 -1.158 1.00 94.25 69 THR A O 1
ATOM 544 N N . LEU A 1 70 ? -3.508 4.272 -1.346 1.00 95.06 70 LEU A N 1
ATOM 545 C CA . LEU A 1 70 ? -3.642 4.646 0.065 1.00 95.06 70 LEU A CA 1
ATOM 546 C C . LEU A 1 70 ? -3.394 3.420 0.945 1.00 95.06 70 LEU A C 1
ATOM 548 O O . LEU A 1 70 ? -3.906 2.337 0.653 1.00 95.06 70 LEU A O 1
ATOM 552 N N . GLY A 1 71 ? -2.621 3.602 2.017 1.00 94.56 71 GLY A N 1
ATOM 553 C CA . GLY A 1 71 ? -2.519 2.579 3.050 1.00 94.56 71 GLY A CA 1
ATOM 554 C C . GLY A 1 71 ? -3.875 2.385 3.732 1.00 94.56 71 GLY A C 1
ATOM 555 O O . GLY A 1 71 ? -4.582 3.366 3.962 1.00 94.56 71 GLY A O 1
ATOM 556 N N . VAL A 1 72 ? -4.243 1.149 4.055 1.00 94.50 72 VAL A N 1
ATOM 557 C CA . VAL A 1 72 ? -5.466 0.819 4.806 1.00 94.50 72 VAL A CA 1
ATOM 558 C C . VAL A 1 72 ? -5.112 0.227 6.168 1.00 94.50 72 VAL A C 1
ATOM 560 O O . VAL A 1 72 ? -4.106 -0.479 6.266 1.00 94.50 72 VAL A O 1
ATOM 563 N N . TYR A 1 73 ? -5.900 0.557 7.195 1.00 91.00 73 TYR A N 1
ATOM 564 C CA . TYR A 1 73 ? -5.791 -0.004 8.550 1.00 91.00 73 TYR A CA 1
ATOM 565 C C . TYR A 1 73 ? -6.603 -1.290 8.699 1.00 91.00 73 TYR A C 1
ATOM 567 O O . TYR A 1 73 ? -7.681 -1.375 8.064 1.00 91.00 73 TYR A O 1
#

Nearest PDB structures (foldseek):
  4tpu-assembly1_A  TM=6.337E-01  e=8.112E-01  Methanosarcina acetivorans C2A
  2k2d-assembly1_A  TM=6.844E-01  e=2.723E+00  Homo sapiens

Radius of gyration: 15.13 Å; Cα contacts (8 Å, |Δi|>4): 106; chains: 1; bounding box: 34×45×30 Å

Solvent-accessible surface area (backbone atoms only — not comparable to full-atom values): 4727 Å² total; per-residue (Å²): 133,90,86,74,89,79,80,82,87,80,82,70,96,62,89,68,53,22,50,77,83,68,68,77,88,44,52,69,63,62,64,73,42,53,69,42,92,52,33,34,5,28,76,84,81,35,58,58,44,72,60,91,70,62,58,85,82,41,57,36,93,88,77,62,49,49,56,64,40,63,3,31,89

Foldseek 3Di:
DDPDPDDDDDDDPDDDFWDDPPDCVPVVVVVPWDFDPFWKAQNPPTDIDGDDDDLQPDADPVPRGRHIDTGTD

Mean predicted aligned error: 6.22 Å

Secondary structure (DSSP, 8-state):
---------PPPSSPPPB---S-TT-HHHHHHSPEEEEEEEETTT--EEESPS-TTT---TTT----EEEEE-